Protein AF-A0A6M0S2B4-F1 (afdb_monomer_lite)

Secondary structure (DSSP, 8-state):
-HHHHHHHHHHHHHHHHHHHHHHHHHHHHHHHHHHHHHHHHHHHHHT-GGGGBTTB---SS-SBSS-TTTTTSGGGGG-TT--B--TTTHHHHHTT-HHHHHHHHHHT-

Radius of gyration: 30.49 Å; chains: 1; bounding box: 58×30×95 Å

pLDDT: mean 79.25, std 13.67, range [48.47, 95.94]

Foldseek 3Di:
DVPVVVVVVVVVVVVVVVVVVVVVVVVVVVVVVVVVVVVVVVVLLVLQCLVQALQAPVDPQARGPVCRPCHSHSVRSPPPNGFGNPPVGSVVVVVPPVPPVVVVVVVVD

Organism: NCBI:txid2304604

Sequence (109 aa):
MNVIALVLHAVGRVGVIIGIGAGLMFCIWRMLHTLKQGANYVRRLHQIPCSRCAYFTGDYRLKCTVHPVSALTEEAIDCVDYVSSSPRCGKLCSQSAPTYQHIKELVKR

Structure (mmCIF, N/CA/C/O backbone):
data_AF-A0A6M0S2B4-F1
#
_entry.id   AF-A0A6M0S2B4-F1
#
loop_
_atom_site.group_PDB
_atom_site.id
_atom_site.type_symbol
_atom_site.label_atom_id
_atom_site.label_alt_id
_atom_site.label_comp_id
_atom_site.label_asym_id
_atom_site.label_entity_id
_atom_site.label_seq_id
_atom_site.pdbx_PDB_ins_code
_atom_site.Cartn_x
_atom_site.Cartn_y
_atom_site.Cartn_z
_atom_site.occupancy
_atom_site.B_iso_or_equiv
_atom_site.auth_seq_id
_atom_site.auth_comp_id
_atom_site.auth_asym_id
_atom_si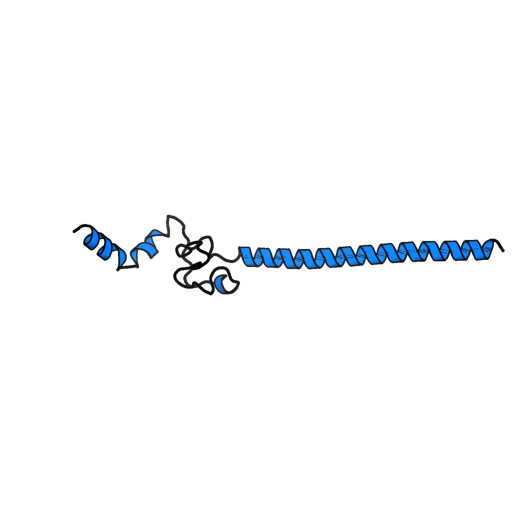te.auth_atom_id
_atom_site.pdbx_PDB_model_num
ATOM 1 N N . MET A 1 1 ? 29.472 14.721 -47.282 1.00 68.12 1 MET A N 1
ATOM 2 C CA . MET A 1 1 ? 29.401 15.303 -45.920 1.00 68.12 1 MET A CA 1
ATOM 3 C C . MET A 1 1 ? 27.978 15.341 -45.342 1.00 68.12 1 MET A C 1
ATOM 5 O O . MET A 1 1 ? 27.851 15.131 -44.148 1.00 68.12 1 MET A O 1
ATOM 9 N N . ASN A 1 2 ? 26.906 15.490 -46.140 1.00 85.12 2 ASN A N 1
ATOM 10 C CA . ASN A 1 2 ? 25.524 15.515 -45.611 1.00 85.12 2 ASN A CA 1
ATOM 11 C C . ASN A 1 2 ? 24.959 14.166 -45.126 1.00 85.12 2 ASN A C 1
ATOM 13 O O . ASN A 1 2 ? 24.202 14.138 -44.163 1.00 85.12 2 ASN A O 1
ATOM 17 N N . VAL A 1 3 ? 25.320 13.043 -45.755 1.00 87.25 3 VAL A N 1
ATOM 18 C CA . VAL A 1 3 ? 24.720 11.730 -45.430 1.00 87.25 3 VAL A CA 1
ATOM 19 C C . VAL A 1 3 ? 25.126 11.199 -44.051 1.00 87.25 3 VAL A C 1
ATOM 21 O O . VAL A 1 3 ? 24.283 10.702 -43.315 1.00 87.25 3 VAL A O 1
ATOM 24 N N . ILE A 1 4 ? 26.390 11.369 -43.652 1.00 85.25 4 ILE A N 1
ATOM 25 C CA . ILE A 1 4 ? 26.893 10.907 -42.346 1.00 85.25 4 ILE A CA 1
ATOM 26 C C . ILE A 1 4 ? 26.276 11.736 -41.210 1.00 85.25 4 ILE A C 1
ATOM 28 O O . ILE A 1 4 ? 25.858 11.181 -40.197 1.00 85.25 4 ILE A O 1
ATOM 32 N N . ALA A 1 5 ? 26.151 13.054 -41.403 1.00 83.19 5 ALA A N 1
ATOM 33 C CA . ALA A 1 5 ? 25.491 13.940 -40.448 1.00 83.19 5 ALA A CA 1
ATOM 34 C C . ALA A 1 5 ? 24.000 13.590 -40.275 1.00 83.19 5 ALA A C 1
ATOM 36 O O . ALA A 1 5 ? 23.510 13.536 -39.149 1.00 83.19 5 ALA A O 1
ATOM 37 N N . LEU A 1 6 ? 23.294 13.271 -41.369 1.00 82.81 6 LEU A N 1
ATOM 38 C CA . LEU A 1 6 ? 21.897 12.828 -41.324 1.00 82.81 6 LEU A CA 1
ATOM 39 C C . LEU A 1 6 ? 21.737 11.531 -40.514 1.00 82.81 6 LEU A C 1
ATOM 41 O O . LEU A 1 6 ? 20.840 11.428 -39.679 1.00 82.81 6 LEU A O 1
ATOM 45 N N . VAL A 1 7 ? 22.633 10.562 -40.724 1.00 86.56 7 VAL A N 1
ATOM 46 C CA . VAL A 1 7 ? 22.622 9.277 -40.010 1.00 86.56 7 VAL A CA 1
ATOM 47 C C . VAL A 1 7 ? 22.926 9.465 -38.521 1.00 86.56 7 VAL A C 1
ATOM 49 O O . VAL A 1 7 ? 22.206 8.921 -37.688 1.00 86.56 7 VAL A O 1
ATOM 52 N N . LEU A 1 8 ? 23.919 10.286 -38.163 1.00 84.81 8 LEU A N 1
ATOM 53 C CA . LEU A 1 8 ? 24.240 10.599 -36.763 1.00 84.81 8 LEU A CA 1
ATOM 54 C C . LEU A 1 8 ? 23.063 11.264 -36.034 1.00 84.81 8 LEU A C 1
ATOM 56 O O . LEU A 1 8 ? 22.726 10.870 -34.917 1.00 84.81 8 LEU A O 1
ATOM 60 N N . HIS A 1 9 ? 22.387 12.220 -36.675 1.00 84.88 9 HIS A N 1
ATOM 61 C CA . HIS A 1 9 ? 21.190 12.842 -36.108 1.00 84.88 9 HIS A CA 1
ATOM 62 C C . HIS A 1 9 ? 20.016 11.861 -35.986 1.00 84.88 9 HIS A C 1
ATOM 64 O O . HIS A 1 9 ? 19.303 11.892 -34.983 1.00 84.88 9 HIS A O 1
ATOM 70 N N . ALA A 1 10 ? 19.811 10.979 -36.967 1.00 85.38 10 ALA A N 1
ATOM 71 C CA . ALA A 1 10 ? 18.744 9.981 -36.924 1.00 85.38 10 ALA A CA 1
ATOM 72 C C . ALA A 1 10 ? 18.960 8.972 -35.787 1.00 85.38 10 ALA A C 1
ATOM 74 O O . ALA A 1 10 ? 18.061 8.760 -34.973 1.00 85.38 10 ALA A O 1
ATOM 75 N N . VAL A 1 11 ? 20.170 8.420 -35.670 1.00 88.12 11 VAL A N 1
ATOM 76 C CA . VAL A 1 11 ? 20.531 7.471 -34.606 1.00 88.12 11 VAL A CA 1
ATOM 77 C C . VAL A 1 11 ? 20.449 8.136 -33.229 1.00 88.12 11 VAL A C 1
ATOM 79 O O . VAL A 1 11 ? 19.891 7.552 -32.301 1.00 88.12 11 VAL A O 1
ATOM 82 N N . GLY A 1 12 ? 20.905 9.388 -33.104 1.00 87.25 12 GLY A N 1
ATOM 83 C CA . GLY A 1 12 ? 20.796 10.155 -31.862 1.00 87.25 12 GLY A CA 1
ATOM 84 C C . GLY A 1 12 ? 19.346 10.378 -31.419 1.00 87.25 12 GLY A C 1
ATOM 85 O O . GLY A 1 12 ? 19.006 10.138 -30.261 1.00 87.25 12 GLY A O 1
ATOM 86 N N . ARG A 1 13 ? 18.455 10.774 -32.338 1.00 88.81 13 ARG A N 1
ATOM 87 C CA . ARG A 1 13 ? 17.029 10.983 -32.026 1.00 88.81 13 ARG A CA 1
ATOM 88 C C . ARG A 1 13 ? 16.327 9.684 -31.639 1.00 88.81 13 ARG A C 1
ATOM 90 O O . ARG A 1 13 ? 15.547 9.681 -30.691 1.00 88.81 13 ARG A O 1
ATOM 97 N N . VAL A 1 14 ? 16.625 8.587 -32.334 1.00 91.50 14 VAL A N 1
ATOM 98 C CA . VAL A 1 14 ? 16.060 7.265 -32.028 1.00 91.50 14 VAL A CA 1
ATOM 99 C C . VAL A 1 14 ? 16.505 6.789 -30.643 1.00 91.50 14 VAL A C 1
ATOM 101 O O . VAL A 1 14 ? 15.669 6.336 -29.863 1.00 91.50 14 VAL A O 1
ATOM 104 N N . GLY A 1 15 ? 17.781 6.969 -30.288 1.00 90.12 15 GLY A N 1
ATOM 105 C CA . GLY A 1 15 ? 18.293 6.610 -28.963 1.00 90.12 15 GLY A CA 1
ATOM 106 C C . GLY A 1 15 ? 17.598 7.360 -27.822 1.00 90.12 15 GLY A C 1
ATOM 107 O O . GLY A 1 15 ? 17.205 6.747 -26.830 1.00 90.12 15 GLY A O 1
ATOM 108 N N . VAL A 1 16 ? 17.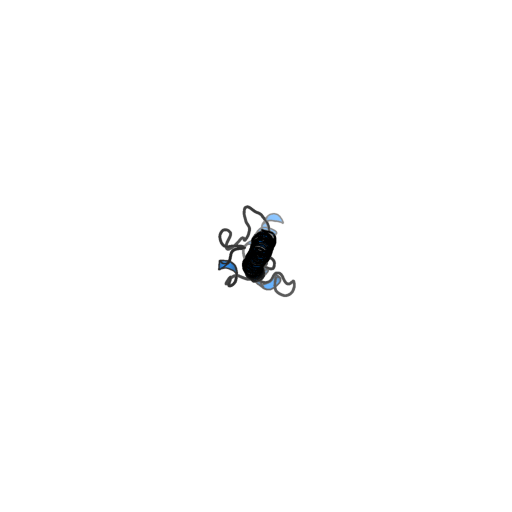368 8.668 -27.985 1.00 92.44 16 VAL A N 1
ATOM 109 C CA . VAL A 1 16 ? 16.661 9.486 -26.982 1.00 92.44 16 VAL A CA 1
ATOM 110 C C . VAL A 1 16 ? 15.212 9.022 -26.802 1.00 92.44 16 VAL A C 1
ATOM 112 O O . VAL A 1 16 ? 14.748 8.896 -25.670 1.00 92.44 16 VAL A O 1
ATOM 115 N N . ILE A 1 17 ? 14.504 8.713 -27.893 1.00 93.31 17 ILE A N 1
ATOM 116 C CA . ILE A 1 17 ? 13.109 8.246 -27.835 1.00 93.31 17 ILE A CA 1
ATOM 117 C C . ILE A 1 17 ? 13.011 6.899 -27.107 1.00 93.31 17 ILE A C 1
ATOM 119 O O . ILE A 1 17 ? 12.148 6.730 -26.245 1.00 93.31 17 ILE A O 1
ATOM 123 N N . ILE A 1 18 ? 13.915 5.960 -27.404 1.00 94.19 18 ILE A N 1
ATOM 124 C CA . ILE A 1 18 ? 13.952 4.649 -26.739 1.00 94.19 18 ILE A CA 1
ATOM 125 C C . ILE A 1 18 ? 14.256 4.811 -25.246 1.00 94.19 18 ILE A C 1
ATOM 127 O O . ILE A 1 18 ? 13.583 4.199 -24.418 1.00 94.19 18 ILE A O 1
ATOM 131 N N . GLY A 1 19 ? 15.216 5.670 -24.888 1.00 94.12 19 GLY A N 1
ATOM 132 C CA . GLY A 1 19 ? 15.562 5.945 -23.493 1.00 94.12 19 GLY A CA 1
ATOM 133 C C . GLY A 1 19 ? 14.392 6.524 -22.694 1.00 94.12 19 GLY A C 1
ATOM 134 O O . GLY A 1 19 ? 14.091 6.037 -21.604 1.00 94.12 19 GLY A O 1
ATOM 135 N N . ILE A 1 20 ? 13.682 7.510 -23.254 1.00 94.25 20 ILE A N 1
ATOM 136 C CA . ILE A 1 20 ? 12.491 8.095 -22.619 1.00 94.25 20 ILE A CA 1
ATOM 137 C C . ILE A 1 20 ? 11.387 7.040 -22.484 1.00 94.25 20 ILE A C 1
ATOM 139 O O . ILE A 1 20 ? 10.803 6.907 -21.411 1.00 94.25 20 ILE A O 1
ATOM 143 N N . GLY A 1 21 ? 11.127 6.253 -23.533 1.00 94.88 21 GLY A N 1
ATOM 144 C CA . GLY A 1 21 ? 10.113 5.198 -23.507 1.00 94.88 21 GLY A CA 1
ATOM 145 C C . GLY A 1 21 ? 10.391 4.135 -22.440 1.00 94.88 21 GLY A C 1
ATOM 146 O O . GLY A 1 21 ? 9.517 3.832 -21.628 1.00 94.88 21 GLY A O 1
ATOM 147 N N . ALA A 1 22 ? 11.621 3.619 -22.389 1.00 95.06 22 ALA A N 1
ATOM 148 C CA . ALA A 1 22 ? 12.039 2.637 -21.393 1.00 95.06 22 ALA A CA 1
ATOM 149 C C . ALA A 1 22 ? 12.000 3.211 -19.967 1.00 95.06 22 ALA A C 1
ATOM 151 O O . ALA A 1 22 ? 11.516 2.548 -19.047 1.00 95.06 22 ALA A O 1
ATOM 152 N N . GLY A 1 23 ? 12.447 4.458 -19.788 1.00 95.88 23 GLY A N 1
ATOM 153 C CA . GLY A 1 23 ? 12.392 5.161 -18.507 1.00 95.88 23 GLY A CA 1
ATOM 154 C C . GLY A 1 23 ? 10.960 5.336 -18.002 1.00 95.88 23 GLY A C 1
ATOM 155 O O . GLY A 1 23 ? 10.659 4.974 -16.866 1.00 95.88 23 GLY A O 1
ATOM 156 N N . LEU A 1 24 ? 10.051 5.817 -18.857 1.00 95.94 24 LEU A N 1
ATOM 157 C CA . LEU A 1 24 ? 8.634 5.968 -18.518 1.00 95.94 24 LEU A CA 1
ATOM 158 C C . LEU A 1 24 ? 7.985 4.621 -18.192 1.00 95.94 24 LEU A C 1
ATOM 160 O O . LEU A 1 24 ? 7.294 4.509 -17.180 1.00 95.94 24 LEU A O 1
ATOM 164 N N . MET A 1 25 ? 8.245 3.585 -18.993 1.00 95.25 25 MET A N 1
ATOM 165 C CA . MET A 1 25 ? 7.710 2.245 -18.750 1.00 95.25 25 MET A CA 1
ATOM 166 C C . MET A 1 25 ? 8.178 1.690 -17.398 1.00 95.25 25 MET A C 1
ATOM 168 O O . MET A 1 25 ? 7.370 1.161 -16.631 1.00 95.25 25 MET A O 1
ATOM 172 N N . PHE A 1 26 ? 9.462 1.857 -17.066 1.00 95.69 26 PHE A N 1
ATOM 173 C CA . PHE A 1 26 ? 10.017 1.434 -15.783 1.00 95.69 26 PHE A CA 1
ATOM 174 C C . PHE A 1 26 ? 9.415 2.219 -14.610 1.00 95.69 26 PHE A C 1
ATOM 176 O O . PHE A 1 26 ? 9.002 1.619 -13.617 1.00 95.69 26 PHE A O 1
ATOM 183 N N . CYS A 1 27 ? 9.294 3.544 -14.729 1.00 94.88 27 CYS A N 1
ATOM 184 C CA . CYS A 1 27 ? 8.675 4.388 -13.706 1.00 94.88 27 CYS A CA 1
ATOM 185 C C . CYS A 1 27 ? 7.216 3.997 -13.439 1.00 94.88 27 CYS A C 1
ATOM 187 O O . CYS A 1 27 ? 6.826 3.828 -12.282 1.00 94.88 27 CYS A O 1
ATOM 189 N N . ILE A 1 28 ? 6.423 3.789 -14.495 1.00 95.50 28 ILE A N 1
ATOM 190 C CA . ILE A 1 28 ? 5.022 3.362 -14.378 1.00 95.50 28 ILE A CA 1
ATOM 191 C C . ILE A 1 28 ? 4.944 1.991 -13.705 1.00 95.50 28 ILE A C 1
ATOM 193 O O . ILE A 1 28 ? 4.171 1.810 -12.765 1.00 95.50 28 ILE A O 1
ATOM 197 N N . TRP A 1 29 ? 5.781 1.037 -14.121 1.00 95.50 29 TRP A N 1
ATOM 198 C CA . TRP A 1 29 ? 5.835 -0.288 -13.505 1.00 95.50 29 TRP A CA 1
ATOM 199 C C . TRP A 1 29 ? 6.125 -0.211 -12.003 1.00 95.50 29 TRP A C 1
ATOM 201 O O . TRP A 1 29 ? 5.436 -0.840 -11.196 1.00 95.50 29 TRP A O 1
ATOM 211 N N . ARG A 1 30 ? 7.124 0.592 -11.616 1.00 95.56 30 ARG A N 1
ATOM 212 C CA . ARG A 1 30 ? 7.491 0.809 -10.212 1.00 95.56 30 ARG A CA 1
ATOM 213 C C . ARG A 1 30 ? 6.340 1.422 -9.421 1.00 95.56 30 ARG A C 1
ATOM 215 O O . ARG A 1 30 ? 6.022 0.910 -8.351 1.00 95.56 30 ARG A O 1
ATOM 222 N N . MET A 1 31 ? 5.682 2.453 -9.952 1.00 93.50 31 MET A N 1
ATOM 223 C CA . MET A 1 31 ? 4.530 3.064 -9.286 1.00 93.50 31 MET A CA 1
ATOM 224 C C . MET A 1 31 ? 3.389 2.067 -9.087 1.00 93.50 31 MET A C 1
ATOM 226 O O . MET A 1 31 ? 2.890 1.929 -7.974 1.00 93.50 31 MET A O 1
ATOM 230 N N . LEU A 1 32 ? 3.007 1.325 -10.128 1.00 92.69 32 LEU A N 1
ATOM 231 C CA . LEU A 1 32 ? 1.942 0.325 -10.029 1.00 92.69 32 LEU A CA 1
ATOM 232 C C . LEU A 1 32 ? 2.276 -0.768 -9.011 1.00 92.69 32 LEU A C 1
ATOM 234 O O . LEU A 1 32 ? 1.395 -1.219 -8.280 1.00 92.69 32 LEU A O 1
ATOM 238 N N . HIS A 1 33 ? 3.539 -1.187 -8.940 1.00 92.75 33 HIS A N 1
ATOM 239 C CA . HIS A 1 33 ? 3.986 -2.165 -7.956 1.00 92.75 33 HIS A CA 1
ATOM 240 C C . HIS A 1 33 ? 3.837 -1.638 -6.521 1.00 92.75 33 HIS A C 1
ATOM 242 O O . HIS A 1 33 ? 3.231 -2.305 -5.682 1.00 92.75 33 HIS A O 1
ATOM 248 N N . THR A 1 34 ? 4.313 -0.422 -6.249 1.00 90.50 34 THR A N 1
ATOM 249 C CA . THR A 1 34 ? 4.185 0.210 -4.927 1.00 90.50 34 THR A CA 1
ATOM 250 C C . THR A 1 34 ? 2.721 0.450 -4.549 1.00 90.50 34 THR A C 1
ATOM 252 O O . THR A 1 34 ? 2.317 0.171 -3.422 1.00 90.50 34 THR A O 1
ATOM 255 N N . LEU A 1 35 ? 1.887 0.894 -5.496 1.00 89.06 35 LEU A N 1
ATOM 256 C CA . LEU A 1 35 ? 0.453 1.098 -5.267 1.00 89.06 35 LEU A CA 1
ATOM 257 C C . LEU A 1 35 ? -0.262 -0.210 -4.912 1.00 89.06 35 LEU A C 1
ATOM 259 O O . LEU A 1 35 ? -1.087 -0.229 -4.000 1.00 89.06 35 LEU A O 1
ATOM 263 N N . LYS A 1 36 ? 0.077 -1.322 -5.577 1.00 88.31 36 LYS A N 1
ATOM 264 C CA . LYS A 1 36 ? -0.462 -2.649 -5.238 1.00 88.31 36 LYS A CA 1
ATOM 265 C C . LYS A 1 36 ? -0.082 -3.073 -3.818 1.00 88.31 36 LYS A C 1
ATOM 267 O O . LYS A 1 36 ? -0.926 -3.611 -3.105 1.00 88.31 36 LYS A O 1
ATOM 272 N N . GLN A 1 37 ? 1.152 -2.806 -3.392 1.00 84.38 37 GLN A N 1
ATOM 273 C CA . GLN A 1 37 ? 1.593 -3.090 -2.023 1.00 84.38 37 GLN A CA 1
ATOM 274 C C . GLN A 1 37 ? 0.822 -2.252 -0.995 1.00 84.38 37 GLN A C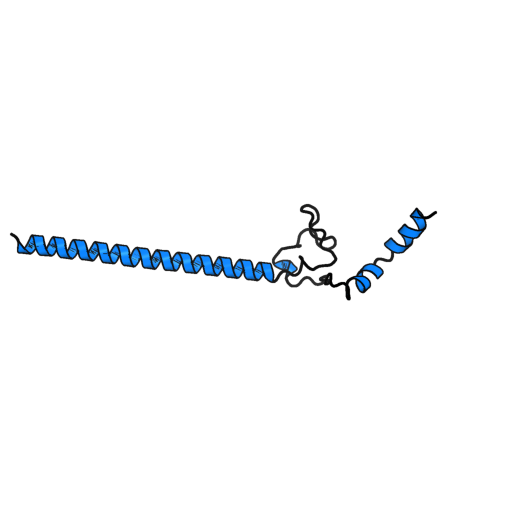 1
ATOM 276 O O . GLN A 1 37 ? 0.293 -2.810 -0.035 1.00 84.38 37 GLN A O 1
ATOM 281 N N . GLY A 1 38 ? 0.674 -0.945 -1.232 1.00 85.25 38 GLY A N 1
ATOM 282 C CA . GLY A 1 38 ? -0.112 -0.063 -0.365 1.00 85.25 38 GLY A CA 1
ATOM 283 C C . GLY A 1 38 ? -1.586 -0.471 -0.280 1.00 85.25 38 GLY A C 1
ATOM 284 O O . GLY A 1 38 ? -2.152 -0.532 0.809 1.00 85.25 38 GLY A O 1
ATOM 285 N N . ALA A 1 39 ? -2.205 -0.838 -1.405 1.00 84.06 39 ALA A N 1
ATOM 286 C CA . ALA A 1 39 ? -3.588 -1.312 -1.428 1.00 84.06 39 ALA A CA 1
ATOM 287 C C . ALA A 1 39 ? -3.771 -2.616 -0.634 1.00 84.06 39 ALA A C 1
ATOM 289 O O . ALA A 1 39 ? -4.750 -2.762 0.100 1.00 84.06 39 ALA A O 1
ATOM 290 N N . ASN A 1 40 ? -2.826 -3.553 -0.742 1.00 81.62 40 ASN A N 1
ATOM 291 C CA . ASN A 1 40 ? -2.845 -4.784 0.045 1.00 81.62 40 ASN A CA 1
ATOM 292 C C . ASN A 1 40 ? -2.679 -4.501 1.544 1.00 81.62 40 ASN A C 1
ATOM 294 O O . ASN A 1 40 ? -3.381 -5.112 2.348 1.00 81.62 40 ASN A O 1
ATOM 298 N N . TYR A 1 41 ? -1.821 -3.548 1.916 1.00 85.00 41 TYR A N 1
ATOM 299 C CA . TYR A 1 41 ? -1.653 -3.119 3.304 1.00 85.00 41 TYR A CA 1
ATOM 300 C C . TYR A 1 41 ? -2.945 -2.525 3.881 1.00 85.00 41 TYR A C 1
ATOM 302 O O . TYR A 1 41 ? -3.407 -2.950 4.937 1.00 85.00 41 TYR A O 1
ATOM 310 N N . VAL A 1 42 ? -3.609 -1.625 3.146 1.00 81.50 42 VAL A N 1
ATOM 311 C CA . VAL A 1 42 ? -4.903 -1.064 3.572 1.00 81.50 42 VAL A CA 1
ATOM 312 C C . VAL A 1 42 ? -5.964 -2.158 3.703 1.00 81.50 42 VAL A C 1
ATOM 314 O O . VAL A 1 42 ? -6.725 -2.157 4.667 1.00 81.50 42 VAL A O 1
ATOM 317 N N . ARG A 1 43 ? -6.001 -3.131 2.779 1.00 81.62 43 ARG A N 1
ATOM 318 C CA . ARG A 1 43 ? -6.912 -4.283 2.884 1.00 81.62 43 ARG A CA 1
ATOM 319 C C . ARG A 1 43 ? -6.651 -5.113 4.139 1.00 81.62 43 ARG A C 1
ATOM 321 O O . ARG A 1 43 ? -7.617 -5.516 4.775 1.00 81.62 43 ARG A O 1
ATOM 328 N N . ARG A 1 44 ? -5.386 -5.349 4.505 1.00 82.31 44 ARG A N 1
ATOM 329 C CA . ARG A 1 44 ? -5.023 -6.016 5.769 1.00 82.31 44 ARG A CA 1
ATOM 330 C C . ARG A 1 44 ? -5.493 -5.216 6.976 1.00 82.31 44 ARG A C 1
ATOM 332 O O . ARG A 1 44 ? -6.088 -5.790 7.877 1.00 82.31 44 ARG A O 1
ATOM 339 N N . LEU A 1 45 ? -5.330 -3.896 6.954 1.00 80.75 45 LEU A N 1
ATOM 340 C CA . LEU A 1 45 ? -5.802 -3.034 8.036 1.00 80.75 45 LEU A CA 1
ATOM 341 C C . LEU A 1 45 ? -7.336 -3.065 8.177 1.00 80.75 45 LEU A C 1
ATOM 343 O O . LEU A 1 45 ? -7.863 -3.097 9.283 1.00 80.75 45 LEU A O 1
ATOM 347 N N . HIS A 1 46 ? -8.061 -3.132 7.057 1.00 77.25 46 HIS A N 1
ATOM 348 C CA . HIS A 1 46 ? -9.521 -3.270 7.033 1.00 77.25 46 HIS A CA 1
ATOM 349 C C . HIS A 1 46 ? -10.029 -4.644 7.500 1.00 77.25 46 HIS A C 1
ATOM 351 O O . HIS A 1 46 ? -11.209 -4.771 7.824 1.00 77.25 46 HIS A O 1
ATOM 357 N N . GLN A 1 47 ? -9.171 -5.673 7.521 1.00 82.56 47 GLN A N 1
ATOM 358 C CA . GLN A 1 47 ? -9.505 -6.9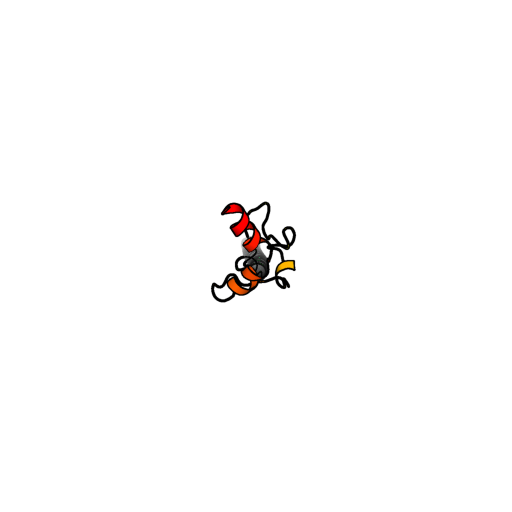83 8.093 1.00 82.56 47 GLN A CA 1
ATOM 359 C C . GLN A 1 47 ? -9.518 -6.955 9.626 1.00 82.56 47 GLN A C 1
ATOM 361 O O . GLN A 1 47 ? -10.068 -7.868 10.230 1.00 82.56 47 GLN A O 1
ATOM 366 N N . ILE A 1 48 ? -8.952 -5.922 10.259 1.00 85.06 48 ILE A N 1
ATOM 367 C CA . ILE A 1 48 ? -8.857 -5.826 11.715 1.00 85.06 48 ILE A CA 1
ATOM 368 C C . ILE A 1 48 ? -10.229 -5.441 12.301 1.00 85.06 48 ILE A C 1
ATOM 370 O O . ILE A 1 48 ? -10.723 -4.336 12.052 1.00 85.06 48 ILE A O 1
ATOM 374 N N . PRO A 1 49 ? -10.851 -6.295 13.131 1.00 81.94 49 PRO A N 1
ATOM 375 C CA . PRO A 1 49 ? -12.204 -6.076 13.632 1.00 81.94 49 PRO A CA 1
ATOM 376 C C . PRO A 1 49 ? -12.275 -5.128 14.853 1.00 81.94 49 PRO A C 1
ATOM 378 O O . PRO A 1 49 ? -13.371 -4.824 15.331 1.00 81.94 49 PRO A O 1
ATOM 381 N N . CYS A 1 50 ? -11.140 -4.614 15.354 1.00 82.50 50 CYS A N 1
ATOM 382 C CA . CYS A 1 50 ? -11.049 -3.816 16.589 1.00 82.50 50 CYS A CA 1
ATOM 383 C C . CYS A 1 50 ? -11.964 -2.583 16.629 1.00 82.50 50 CYS A C 1
ATOM 385 O O . CYS A 1 50 ? -12.526 -2.290 17.678 1.00 82.50 50 CYS A O 1
ATOM 387 N N . SER A 1 51 ? -12.159 -1.880 15.509 1.00 81.31 51 SER A N 1
ATOM 388 C CA . SER A 1 51 ? -12.992 -0.665 15.452 1.00 81.31 51 SER A CA 1
ATOM 389 C C . SER A 1 51 ? -14.473 -0.920 15.754 1.00 81.31 51 SER A C 1
ATOM 391 O O . SER A 1 51 ? -15.212 0.003 16.088 1.00 81.31 51 SER A O 1
ATOM 393 N N . ARG A 1 52 ? -14.916 -2.178 15.643 1.00 80.50 52 ARG A N 1
ATOM 394 C CA . ARG A 1 52 ? -16.290 -2.624 15.910 1.00 80.50 52 ARG A CA 1
ATOM 395 C C . ARG A 1 52 ? -16.379 -3.506 17.157 1.00 80.50 52 ARG A C 1
ATOM 397 O O . ARG A 1 52 ? -17.376 -4.207 17.327 1.00 80.50 52 ARG A O 1
ATOM 404 N N . CYS A 1 53 ? -15.335 -3.526 17.983 1.00 83.31 53 CYS A N 1
ATOM 405 C CA . CYS A 1 53 ? -15.283 -4.324 19.201 1.00 83.31 53 CYS A CA 1
ATOM 406 C C . CYS A 1 53 ? -15.919 -3.572 20.380 1.00 83.31 53 CYS A C 1
ATOM 408 O O . CYS A 1 53 ? -15.765 -2.360 20.503 1.00 83.31 53 CYS A O 1
ATOM 410 N N . ALA A 1 54 ? -16.604 -4.287 21.273 1.00 82.25 54 ALA A N 1
ATOM 411 C CA . ALA A 1 54 ? -17.198 -3.722 22.487 1.00 82.25 54 ALA A CA 1
ATOM 412 C C . ALA A 1 54 ? -16.155 -3.202 23.499 1.00 82.25 54 ALA A C 1
ATOM 414 O O . ALA A 1 54 ? -16.461 -2.326 24.301 1.00 82.25 54 ALA A O 1
ATOM 415 N N . TYR A 1 55 ? -14.928 -3.727 23.448 1.00 82.69 55 TYR A N 1
ATOM 416 C CA . TYR A 1 55 ? -13.824 -3.377 24.352 1.00 82.69 55 TYR A CA 1
ATOM 417 C C . TYR A 1 55 ? -12.924 -2.246 23.829 1.00 82.69 55 TYR A C 1
ATOM 419 O O . TYR A 1 55 ? -11.913 -1.929 24.462 1.00 82.69 55 TYR A O 1
ATOM 427 N N . PHE A 1 56 ? -13.253 -1.672 22.667 1.00 83.38 56 PHE A N 1
ATOM 428 C CA . PHE A 1 56 ? -12.492 -0.598 22.035 1.00 83.38 56 PHE A CA 1
ATOM 429 C C . PHE A 1 56 ? -12.876 0.759 22.633 1.00 83.38 56 PHE A C 1
ATOM 431 O O . PHE A 1 56 ? -14.009 1.211 22.479 1.00 83.38 56 PHE A O 1
ATOM 438 N N . THR A 1 57 ? -11.924 1.413 23.302 1.00 82.00 57 THR A N 1
ATOM 439 C CA . THR A 1 57 ? -12.142 2.718 23.953 1.00 82.00 57 THR A CA 1
ATOM 440 C C . THR A 1 57 ? -11.817 3.888 23.020 1.00 82.00 57 THR A C 1
ATOM 442 O O . THR A 1 57 ? -12.314 4.991 23.209 1.00 82.00 57 THR A O 1
ATOM 445 N N . GLY A 1 58 ? -10.994 3.667 21.988 1.00 79.62 58 GLY A N 1
ATOM 446 C CA . GLY A 1 58 ? -10.567 4.727 21.066 1.00 79.62 58 GLY A CA 1
ATOM 447 C C . GLY A 1 58 ? -9.494 5.672 21.622 1.00 79.62 58 GLY A C 1
ATOM 448 O O . GLY A 1 58 ? -9.024 6.542 20.893 1.00 79.62 58 GLY A O 1
ATOM 449 N N . ASP A 1 59 ? -9.049 5.475 22.865 1.00 85.88 59 ASP A N 1
ATOM 450 C CA . ASP A 1 59 ? -7.980 6.264 23.474 1.00 85.88 59 ASP A CA 1
ATOM 451 C C . ASP A 1 59 ? -6.592 5.813 23.004 1.00 85.88 59 ASP A C 1
ATOM 453 O O . ASP A 1 59 ? -6.263 4.625 22.996 1.00 85.88 59 ASP A O 1
ATOM 457 N N . TYR A 1 60 ? -5.709 6.770 22.699 1.00 79.94 60 TYR A N 1
ATOM 458 C CA . TYR A 1 60 ? -4.327 6.486 22.278 1.00 79.94 60 TYR A CA 1
ATOM 459 C C . TYR A 1 60 ? -3.531 5.684 23.323 1.00 79.94 60 TYR A C 1
ATOM 461 O O . TYR A 1 60 ? -2.684 4.854 22.982 1.00 79.94 60 TYR A O 1
ATOM 469 N N . ARG A 1 61 ? -3.793 5.943 24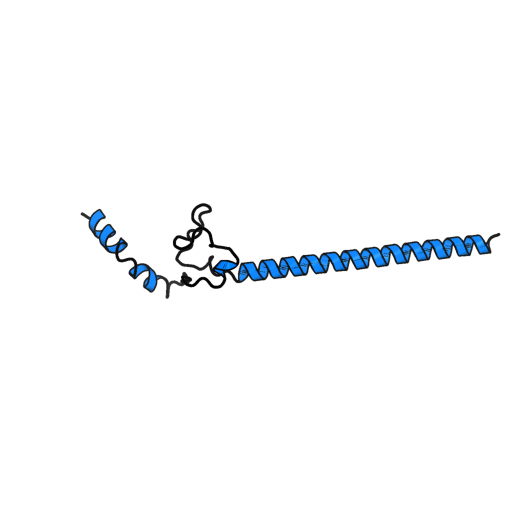.610 1.00 82.06 61 ARG A N 1
ATOM 470 C CA . ARG A 1 61 ? -3.137 5.276 25.745 1.00 82.06 61 ARG A CA 1
ATOM 471 C C . ARG A 1 61 ? -3.727 3.894 26.026 1.00 82.06 61 ARG A C 1
ATOM 473 O O . ARG A 1 61 ? -2.994 3.022 26.478 1.00 82.06 61 ARG A O 1
ATOM 480 N N . LEU A 1 62 ? -5.017 3.700 25.752 1.00 83.88 62 LEU A N 1
ATOM 481 C CA . LEU A 1 62 ? -5.746 2.474 26.060 1.00 83.88 62 LEU A CA 1
ATOM 482 C C . LEU A 1 62 ? -6.693 2.123 24.908 1.00 83.88 62 LEU A C 1
ATOM 484 O O . LEU A 1 62 ? -7.900 2.336 24.965 1.00 83.88 62 LEU A O 1
ATOM 488 N N . LYS A 1 63 ? -6.112 1.582 23.837 1.00 84.06 63 LYS A N 1
ATOM 489 C CA . LYS A 1 63 ? -6.830 1.248 22.599 1.00 84.06 63 LYS A CA 1
ATOM 490 C C . LYS A 1 63 ? -7.901 0.177 22.841 1.00 84.06 63 LYS A C 1
ATOM 492 O O . LYS A 1 63 ? -9.013 0.286 22.335 1.00 84.06 63 LYS A O 1
ATOM 497 N N . CYS A 1 64 ? -7.564 -0.843 23.627 1.00 84.56 64 CYS A N 1
ATOM 498 C CA . CYS A 1 64 ? -8.449 -1.930 24.041 1.00 84.56 64 CYS A CA 1
ATOM 499 C C . CYS A 1 64 ? -8.232 -2.215 25.530 1.00 84.56 64 CYS A C 1
ATOM 501 O O . CYS A 1 64 ? -7.104 -2.125 26.015 1.00 84.56 64 CYS A O 1
ATOM 503 N N . THR A 1 65 ? -9.298 -2.569 26.244 1.00 85.12 65 THR A N 1
ATOM 504 C CA . THR A 1 65 ? -9.247 -2.870 27.686 1.00 85.12 65 THR A CA 1
ATOM 505 C C . THR A 1 65 ? -8.685 -4.258 28.005 1.00 85.12 65 THR A C 1
ATOM 507 O O . THR A 1 65 ? -8.069 -4.422 29.052 1.00 85.12 65 THR A O 1
ATOM 510 N N . VAL A 1 66 ? -8.850 -5.235 27.105 1.00 86.50 66 VAL A N 1
ATOM 511 C CA . VAL A 1 66 ? -8.328 -6.608 27.274 1.00 86.50 66 VAL A CA 1
ATOM 512 C C . VAL A 1 66 ? -6.875 -6.697 26.805 1.00 86.50 66 VAL A C 1
ATOM 514 O O . VAL A 1 66 ? -6.008 -7.218 27.498 1.00 86.50 66 VAL A O 1
ATOM 517 N N . HIS A 1 67 ? -6.605 -6.123 25.632 1.00 85.50 67 HIS A N 1
ATOM 518 C CA . HIS A 1 67 ? -5.339 -6.259 24.919 1.00 85.50 67 HIS A CA 1
ATOM 519 C C . HIS A 1 67 ? -4.816 -4.885 24.453 1.00 85.50 67 HIS A C 1
ATOM 521 O O . HIS A 1 67 ? -4.893 -4.554 23.269 1.00 85.50 67 HIS A O 1
ATOM 527 N N . PRO A 1 68 ? -4.300 -4.033 25.361 1.00 84.00 68 PRO A N 1
ATOM 528 C CA . PRO A 1 68 ? -3.936 -2.649 25.036 1.00 84.00 68 PRO A CA 1
ATOM 529 C C . PRO A 1 68 ? -2.738 -2.516 24.081 1.00 84.00 68 PRO A C 1
ATOM 531 O O . PRO A 1 68 ? -2.629 -1.506 23.381 1.00 84.00 68 PRO A O 1
ATOM 534 N N . VAL A 1 69 ? -1.846 -3.513 24.045 1.00 84.38 69 VAL A N 1
ATOM 535 C CA . VAL A 1 69 ? -0.614 -3.490 23.233 1.00 84.38 69 VAL A CA 1
ATOM 536 C C . VAL A 1 69 ? -0.857 -3.994 21.808 1.00 84.38 69 VAL A C 1
ATOM 538 O O . VAL A 1 69 ? -0.389 -3.364 20.864 1.00 84.38 69 VAL A O 1
ATOM 541 N N . SER A 1 70 ? -1.622 -5.077 21.648 1.00 83.50 70 SER A N 1
ATOM 542 C CA . SER A 1 70 ? -1.883 -5.733 20.356 1.00 83.50 70 SER A CA 1
ATOM 543 C C . SER A 1 70 ? -3.133 -5.215 19.631 1.00 83.50 70 SER A C 1
ATOM 545 O O . SER A 1 70 ? -3.440 -5.640 18.523 1.00 83.50 70 SER A O 1
ATOM 547 N N . ALA A 1 71 ? -3.875 -4.268 20.205 1.00 82.69 71 ALA A N 1
ATOM 548 C CA . ALA A 1 71 ? -5.020 -3.666 19.530 1.00 82.69 71 ALA A CA 1
ATOM 549 C C . ALA A 1 71 ? -4.610 -2.864 18.278 1.00 82.69 71 ALA A C 1
ATOM 551 O O . ALA A 1 71 ? -3.657 -2.084 18.314 1.00 82.69 71 ALA A O 1
ATOM 552 N N . LEU A 1 72 ? -5.401 -2.991 17.201 1.00 83.25 72 LEU A N 1
ATOM 553 C CA . LEU A 1 72 ? -5.194 -2.323 15.904 1.00 83.25 72 LEU A CA 1
ATOM 554 C C . LEU A 1 72 ? -3.899 -2.744 15.180 1.00 83.25 72 LEU A C 1
ATOM 556 O O . LEU A 1 72 ? -3.399 -2.008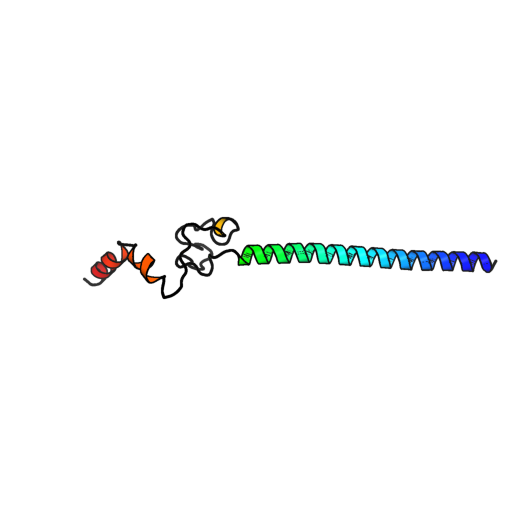 14.330 1.00 83.25 72 LEU A O 1
ATOM 560 N N . THR A 1 73 ? -3.373 -3.929 15.486 1.00 86.69 73 THR A N 1
ATOM 561 C CA . THR A 1 73 ? -2.258 -4.547 14.758 1.00 86.69 73 THR A CA 1
ATOM 562 C C . THR A 1 73 ? -2.733 -5.759 13.954 1.00 86.69 73 THR A C 1
ATOM 564 O O . THR A 1 73 ? -3.887 -6.182 14.039 1.00 86.69 73 THR A O 1
ATOM 567 N N . GLU A 1 74 ? -1.831 -6.325 13.154 1.00 83.19 74 GLU A N 1
ATOM 568 C CA . GLU A 1 74 ? -2.077 -7.519 12.336 1.00 83.19 74 GLU A CA 1
ATOM 569 C C . GLU A 1 74 ? -2.428 -8.751 13.190 1.00 83.19 74 GLU A C 1
ATOM 571 O O . GLU A 1 74 ? -3.178 -9.618 12.751 1.00 83.19 74 GLU A O 1
ATOM 576 N N . GLU A 1 75 ? -1.949 -8.794 14.435 1.00 82.75 75 GLU A N 1
ATOM 577 C CA . GLU A 1 75 ? -2.247 -9.851 15.410 1.00 82.75 75 GLU A CA 1
ATOM 578 C C . GLU A 1 75 ? -3.719 -9.842 15.840 1.00 82.75 75 GLU A C 1
ATOM 580 O O . GLU A 1 75 ? -4.275 -10.872 16.209 1.00 82.75 75 GLU A O 1
ATOM 585 N N . ALA A 1 76 ? -4.381 -8.685 15.757 1.00 83.44 76 ALA A N 1
ATOM 586 C CA . ALA A 1 76 ? -5.776 -8.545 16.150 1.00 83.44 76 ALA A CA 1
ATOM 587 C C . ALA A 1 76 ? -6.774 -8.960 15.057 1.00 83.44 76 ALA A C 1
ATOM 589 O O . ALA A 1 76 ? -7.979 -8.912 15.310 1.00 83.44 76 ALA A O 1
ATOM 590 N N . ILE A 1 77 ? -6.309 -9.358 13.863 1.00 85.19 77 ILE A N 1
ATOM 591 C CA . ILE A 1 77 ? -7.176 -9.842 12.772 1.00 85.19 77 ILE A CA 1
ATOM 592 C C . ILE A 1 77 ? -7.996 -11.062 13.225 1.00 85.19 77 ILE A C 1
ATOM 594 O O . ILE A 1 77 ? -9.177 -11.141 12.895 1.00 85.19 77 ILE A O 1
ATOM 598 N N . ASP A 1 78 ? -7.400 -11.955 14.021 1.00 82.81 78 ASP A N 1
ATOM 599 C CA . ASP A 1 78 ? -8.042 -13.156 14.582 1.00 82.81 78 ASP A CA 1
ATOM 600 C C . ASP A 1 78 ? -8.171 -13.062 16.114 1.00 82.81 78 ASP A C 1
ATOM 602 O O . ASP A 1 78 ? -7.826 -13.969 16.869 1.00 82.81 78 ASP A O 1
ATOM 606 N N . CYS A 1 79 ? -8.597 -11.896 16.608 1.00 82.75 79 CYS A N 1
ATOM 607 C CA . CYS A 1 79 ? -8.725 -11.659 18.043 1.00 82.75 79 CYS A CA 1
ATOM 608 C C . CYS A 1 79 ? -9.784 -12.587 18.669 1.00 82.75 79 CYS A C 1
ATOM 610 O O . CYS A 1 79 ? -10.974 -12.468 18.376 1.00 82.75 79 CYS A O 1
ATOM 612 N N . VAL A 1 80 ? -9.350 -13.462 19.580 1.00 82.19 80 VAL A N 1
ATOM 613 C CA . VAL A 1 80 ? -10.201 -14.455 20.267 1.00 82.19 80 VAL A CA 1
ATOM 614 C C . VAL A 1 80 ? -11.273 -13.798 21.145 1.00 82.19 80 VAL A C 1
ATOM 616 O O . VAL A 1 80 ? -12.387 -14.305 21.248 1.00 82.19 80 VAL A O 1
ATOM 619 N N . ASP A 1 81 ? -10.975 -12.632 21.723 1.00 82.94 81 ASP A N 1
ATOM 620 C CA . ASP A 1 81 ? -11.908 -11.872 22.569 1.00 82.94 81 ASP A CA 1
ATOM 621 C C . ASP A 1 81 ? -12.787 -10.898 21.772 1.00 82.94 81 ASP A C 1
ATOM 623 O O . ASP A 1 81 ? -13.391 -9.978 22.337 1.00 82.94 81 ASP A O 1
ATOM 627 N N . TYR A 1 82 ? -12.828 -11.028 20.442 1.00 84.25 82 TYR A N 1
ATOM 628 C CA . TYR A 1 82 ? -13.619 -10.133 19.613 1.00 84.25 82 TYR A CA 1
ATOM 629 C C . TYR A 1 82 ? -15.113 -10.283 19.913 1.00 84.25 82 TYR A C 1
ATOM 631 O O . TYR A 1 82 ? -15.757 -11.278 19.582 1.00 84.25 82 TYR A O 1
ATOM 639 N N . VAL A 1 83 ? -15.692 -9.223 20.473 1.00 81.25 83 VAL A N 1
ATOM 640 C CA . VAL A 1 83 ? -17.133 -9.108 20.696 1.00 81.25 83 VAL A CA 1
ATOM 641 C C . VAL A 1 83 ? -17.657 -7.948 19.870 1.00 81.25 83 VAL A C 1
ATOM 643 O O . VAL A 1 83 ? -17.268 -6.798 20.077 1.00 81.25 83 VAL A O 1
ATOM 646 N N . SER A 1 84 ? -18.571 -8.232 18.942 1.00 78.12 84 SER A N 1
ATOM 647 C CA . SER A 1 84 ? -19.176 -7.184 18.116 1.00 78.12 84 SER A CA 1
ATOM 648 C C . SER A 1 84 ? -19.977 -6.190 18.970 1.00 78.12 84 SER A C 1
ATOM 650 O O . SER A 1 84 ? -20.820 -6.583 19.777 1.00 78.12 84 SER A O 1
ATOM 652 N N . SER A 1 85 ? -19.787 -4.887 18.742 1.00 67.56 85 SER A N 1
ATOM 653 C CA . SER A 1 85 ? -20.528 -3.807 19.417 1.00 67.56 85 SER A CA 1
ATOM 654 C C . SER A 1 85 ? -21.993 -3.676 18.964 1.00 67.56 85 SER A C 1
ATOM 656 O O . SER A 1 85 ? -22.676 -2.709 19.300 1.00 67.56 85 SER A O 1
ATOM 658 N N . SER A 1 86 ? -22.509 -4.651 18.203 1.00 61.78 86 SER A N 1
ATOM 659 C CA . SER A 1 86 ? -23.902 -4.673 17.759 1.00 61.78 86 SER A CA 1
ATOM 660 C C . SER A 1 86 ? -24.851 -4.623 18.966 1.00 61.78 86 SER A C 1
ATOM 662 O O . SER A 1 86 ? -24.684 -5.409 19.903 1.00 61.78 86 SER A O 1
ATOM 664 N N . PRO A 1 87 ? -25.905 -3.784 18.951 1.00 55.22 87 PRO A N 1
ATOM 665 C CA . PRO A 1 87 ? -26.834 -3.649 20.076 1.00 55.22 87 PRO A CA 1
ATOM 666 C C . PRO A 1 87 ? -27.578 -4.950 20.426 1.00 55.22 87 PRO A C 1
ATOM 668 O O . PRO A 1 87 ? -28.146 -5.055 21.513 1.00 55.22 87 PRO A O 1
ATOM 671 N N . ARG A 1 88 ? -27.556 -5.960 19.540 1.00 53.47 88 ARG A N 1
ATOM 672 C CA . ARG A 1 88 ? -28.119 -7.296 19.805 1.00 53.47 88 ARG A CA 1
ATOM 673 C C . ARG A 1 88 ? -27.157 -8.234 20.545 1.00 53.47 88 ARG A C 1
ATOM 675 O O . ARG A 1 88 ? -27.624 -9.172 21.174 1.00 53.47 88 ARG A O 1
ATOM 682 N N . CYS A 1 89 ? -25.849 -7.968 20.511 1.00 52.59 89 CYS A N 1
ATOM 683 C CA . CYS A 1 89 ? -24.807 -8.814 21.108 1.00 52.59 89 CYS A CA 1
ATOM 684 C C . CYS A 1 89 ? -23.982 -8.102 22.202 1.00 52.59 89 CYS A C 1
ATOM 686 O O . CYS A 1 89 ? -23.263 -8.755 22.945 1.00 52.59 89 CYS A O 1
ATOM 688 N N . GLY A 1 90 ? -24.107 -6.780 22.368 1.00 52.56 90 GLY A N 1
ATOM 689 C CA . GLY A 1 90 ? -23.403 -6.037 23.424 1.00 52.56 90 GLY A CA 1
ATOM 690 C C . GLY A 1 90 ? -23.932 -6.294 24.843 1.00 52.56 90 GLY A C 1
ATOM 691 O O . GLY A 1 90 ? -23.209 -6.118 25.821 1.00 52.56 90 GLY A O 1
ATOM 692 N N . LYS A 1 91 ? -25.186 -6.752 24.985 1.00 51.84 91 LYS A N 1
ATOM 693 C CA . LYS A 1 91 ? -25.775 -7.030 26.308 1.00 51.84 91 LYS A CA 1
ATOM 694 C C . LYS A 1 91 ? -25.321 -8.357 26.917 1.00 51.84 91 LYS A C 1
ATOM 696 O O . LYS A 1 91 ? -25.327 -8.463 28.138 1.00 51.84 91 LYS A O 1
ATOM 701 N N . LEU A 1 92 ? -24.920 -9.336 26.102 1.00 52.22 92 LEU A N 1
ATOM 702 C CA . LEU A 1 92 ? -24.498 -10.648 26.606 1.00 52.22 92 LEU A CA 1
ATOM 703 C C . LEU A 1 92 ? -23.146 -10.566 27.337 1.00 52.22 92 LEU A C 1
ATOM 705 O O . LEU A 1 92 ? -22.999 -11.160 28.398 1.00 52.22 92 LEU A O 1
ATOM 709 N N . CYS A 1 93 ? -22.203 -9.758 26.841 1.00 51.12 93 CYS A N 1
ATOM 710 C CA . CYS A 1 93 ? -20.883 -9.582 27.468 1.00 51.12 93 CYS A CA 1
ATOM 711 C C . CYS A 1 93 ? -20.827 -8.438 28.500 1.00 51.12 93 CYS A C 1
ATOM 713 O O . CYS A 1 93 ? -19.969 -8.443 29.377 1.00 51.12 93 CYS A O 1
ATOM 715 N N . SER A 1 94 ? -21.748 -7.464 28.460 1.00 49.47 94 SER A N 1
ATOM 716 C CA . SER A 1 94 ? -21.857 -6.452 29.529 1.00 49.47 94 SER A CA 1
ATOM 717 C C . SER A 1 94 ? -22.387 -7.034 30.844 1.00 49.47 94 SER A C 1
ATOM 719 O O . SER A 1 94 ? -22.120 -6.467 31.902 1.00 49.47 94 SER A O 1
ATOM 721 N N . GLN A 1 95 ? -23.156 -8.125 30.798 1.00 52.34 95 GLN A N 1
ATOM 722 C CA . GLN A 1 95 ? -23.713 -8.764 31.995 1.00 52.34 95 GLN A CA 1
ATOM 723 C C . GLN A 1 95 ? -22.738 -9.742 32.663 1.00 52.34 95 GLN A C 1
ATOM 725 O O . GLN A 1 95 ? -22.923 -10.070 33.830 1.00 52.34 95 GLN A O 1
ATOM 730 N N . SER A 1 96 ? -21.675 -10.168 31.973 1.00 49.97 96 SER A N 1
ATOM 731 C CA . SER A 1 96 ? -20.686 -11.115 32.500 1.00 49.97 96 SER A CA 1
ATOM 732 C C . SER A 1 96 ? -19.546 -10.464 33.295 1.00 49.97 96 SER A C 1
ATOM 734 O O . SER A 1 96 ? -18.633 -11.168 33.711 1.00 49.97 96 SER A O 1
ATOM 736 N N . ALA A 1 97 ? -19.583 -9.147 33.538 1.00 48.47 97 ALA A N 1
ATOM 737 C CA . ALA A 1 97 ? -18.739 -8.488 34.537 1.00 48.47 97 ALA A CA 1
ATOM 738 C C . ALA A 1 97 ? -19.537 -8.353 35.854 1.00 48.47 97 ALA A C 1
ATOM 740 O O . ALA A 1 97 ? -20.193 -7.327 36.065 1.00 48.47 97 ALA A O 1
ATOM 741 N N . PRO A 1 98 ? -19.521 -9.363 36.751 1.00 49.59 98 PRO A N 1
ATOM 742 C CA . PRO A 1 98 ? -20.347 -9.387 37.966 1.00 49.59 98 PRO A CA 1
ATOM 743 C C . PRO A 1 98 ? -20.057 -8.222 38.930 1.00 49.59 98 PRO A C 1
ATOM 745 O O . PRO A 1 98 ? -20.863 -7.912 39.804 1.00 49.59 98 PRO A O 1
ATOM 748 N N . THR A 1 99 ? -18.935 -7.525 38.749 1.00 58.00 99 THR A N 1
ATOM 749 C CA . THR A 1 99 ? -18.477 -6.438 39.618 1.00 58.00 99 THR A CA 1
ATOM 750 C C . THR A 1 99 ? -19.267 -5.128 39.441 1.00 58.00 99 THR A C 1
ATOM 752 O O . THR A 1 99 ? -19.461 -4.399 40.410 1.00 58.00 99 THR A O 1
ATOM 755 N N . TYR A 1 100 ? -19.773 -4.802 38.243 1.00 52.97 100 TYR A N 1
ATOM 756 C CA . TYR A 1 100 ? -20.337 -3.462 37.977 1.00 52.97 100 TYR A CA 1
ATOM 757 C C . TYR A 1 100 ? -21.766 -3.262 38.515 1.00 52.97 100 TYR A C 1
ATOM 759 O O . TYR A 1 100 ? -22.106 -2.173 38.979 1.00 52.97 100 TYR A O 1
ATOM 767 N N . GLN A 1 101 ? -22.599 -4.309 38.505 1.00 53.22 101 GLN A N 1
ATOM 768 C CA . GLN A 1 101 ? -23.941 -4.257 39.106 1.00 53.22 101 GLN A CA 1
ATOM 769 C C . GLN A 1 101 ? -23.859 -4.054 40.628 1.00 53.22 101 GLN A C 1
ATOM 771 O O . GLN A 1 101 ? -24.592 -3.237 41.177 1.00 53.22 101 GLN A O 1
ATOM 776 N N . HIS A 1 102 ? -22.901 -4.709 41.293 1.00 54.12 102 HIS A N 1
ATOM 777 C CA . HIS A 1 102 ? -22.699 -4.567 42.735 1.00 54.12 102 HIS A CA 1
ATOM 778 C C . HIS A 1 102 ? -22.181 -3.169 43.129 1.00 54.12 102 HIS A C 1
ATOM 780 O O . HIS A 1 102 ? -22.606 -2.615 44.139 1.00 54.12 102 HIS A O 1
ATOM 786 N N . ILE A 1 103 ? -21.322 -2.544 42.312 1.00 61.91 103 ILE A N 1
ATOM 787 C CA . ILE A 1 103 ? -20.829 -1.175 42.562 1.00 61.91 103 ILE A CA 1
ATOM 788 C C . ILE A 1 103 ? -21.949 -0.128 42.423 1.00 61.91 103 ILE A C 1
ATOM 790 O O . ILE A 1 103 ? -21.981 0.833 43.190 1.00 61.91 103 ILE A O 1
ATOM 794 N N . LYS A 1 104 ? -22.901 -0.306 41.494 1.00 58.16 104 LYS A N 1
ATOM 795 C CA . LYS A 1 104 ? -24.030 0.631 41.338 1.00 58.16 104 LYS A CA 1
ATOM 796 C C . LYS A 1 104 ? -24.939 0.691 42.564 1.00 58.16 104 LYS A C 1
ATOM 798 O O . LYS A 1 104 ? -25.378 1.778 42.923 1.00 58.16 104 LYS A O 1
ATOM 803 N N . GLU A 1 105 ? -25.181 -0.440 43.218 1.00 64.25 105 GLU A N 1
ATOM 804 C CA . GLU A 1 105 ? -25.973 -0.484 44.454 1.00 64.25 105 GLU A CA 1
ATOM 805 C C . GLU A 1 105 ? -25.221 0.112 45.656 1.00 64.25 105 GLU A C 1
ATOM 807 O O . GLU A 1 105 ? -25.841 0.644 46.573 1.00 64.25 105 GLU A O 1
ATOM 812 N N . LEU A 1 106 ? -23.883 0.086 45.643 1.00 64.25 106 LEU A N 1
ATOM 813 C CA . LEU A 1 106 ? -23.062 0.711 46.686 1.00 64.25 106 LEU A CA 1
ATOM 814 C C . LEU A 1 106 ? -23.004 2.238 46.576 1.00 64.25 106 LEU A C 1
ATOM 816 O O . LEU A 1 106 ? -22.947 2.898 47.601 1.00 64.25 106 LEU A O 1
ATOM 820 N N . VAL A 1 107 ? -23.053 2.803 45.366 1.00 67.81 107 VAL A N 1
ATOM 821 C CA . VAL A 1 107 ? -23.094 4.268 45.152 1.00 67.81 107 VAL A CA 1
ATOM 822 C C . VAL A 1 107 ? -24.493 4.853 45.400 1.00 67.81 107 VAL A C 1
ATOM 824 O O . VAL A 1 107 ? -24.652 6.064 45.520 1.00 67.81 107 VAL A O 1
ATOM 827 N N . LYS A 1 108 ? -25.525 4.003 45.463 1.00 68.00 108 LYS A N 1
ATOM 828 C CA . LYS A 1 108 ? -26.917 4.420 45.679 1.00 68.00 108 LYS A CA 1
ATOM 829 C C . LYS A 1 108 ? -27.345 4.423 47.154 1.00 68.00 108 LYS A C 1
ATOM 831 O O . LYS A 1 108 ? -28.441 4.897 47.451 1.00 68.00 108 LYS A O 1
ATOM 836 N N . ARG A 1 109 ? -26.513 3.893 48.052 1.00 57.00 109 ARG A N 1
ATOM 837 C CA . ARG A 1 109 ? -26.662 4.044 49.505 1.00 57.00 109 ARG A CA 1
ATOM 838 C C . ARG A 1 109 ? -25.820 5.208 49.999 1.00 57.00 109 ARG A C 1
ATOM 840 O O . ARG A 1 109 ? -26.303 5.876 50.935 1.00 57.00 109 ARG A O 1
#